Protein AF-A0A6N6T6U3-F1 (afdb_monomer_lite)

Secondary structure (DSSP, 8-state):
--HHHHHHHHHHHHHHHHHHTTS-HHHHHHHHHHHHHHHHHT-SSHHHHHHHHHHHHH--HHHHHHHHTT------

pLDDT: mean 77.87, std 15.51, range [45.81, 95.69]

Structure (mmCIF, N/CA/C/O backbone):
data_AF-A0A6N6T6U3-F1
#
_entry.id   AF-A0A6N6T6U3-F1
#
loop_
_atom_site.group_PDB
_atom_site.id
_atom_site.type_symbol
_atom_site.label_atom_id
_atom_site.label_alt_id
_atom_site.label_comp_id
_atom_site.label_asym_id
_atom_site.label_entity_id
_atom_site.label_seq_id
_atom_site.pdbx_PDB_ins_code
_atom_site.Cartn_x
_atom_site.Cartn_y
_atom_site.Cartn_z
_atom_site.occupancy
_atom_site.B_iso_or_equiv
_atom_site.auth_seq_id
_atom_site.auth_comp_id
_atom_site.auth_asym_id
_atom_site.auth_atom_id
_atom_site.pdbx_PDB_model_num
ATOM 1 N N . MET A 1 1 ? 49.479 2.417 -22.698 1.00 47.03 1 MET A N 1
ATOM 2 C CA . MET A 1 1 ? 48.912 2.070 -21.371 1.00 47.03 1 MET A CA 1
ATOM 3 C C . MET A 1 1 ? 47.415 2.421 -21.301 1.00 47.03 1 MET A C 1
ATOM 5 O O . MET A 1 1 ? 46.984 3.133 -20.410 1.00 47.03 1 MET A O 1
ATOM 9 N N . THR A 1 2 ? 46.596 1.936 -22.241 1.00 45.81 2 THR A N 1
ATOM 10 C CA . THR A 1 2 ? 45.178 2.341 -22.406 1.00 45.81 2 THR A CA 1
ATOM 11 C C . THR A 1 2 ? 44.168 1.281 -21.939 1.00 45.81 2 THR A C 1
ATOM 13 O O . THR A 1 2 ? 43.005 1.593 -21.710 1.00 45.81 2 THR A O 1
ATOM 16 N N . GLY A 1 3 ? 44.601 0.033 -21.712 1.00 48.69 3 GLY A N 1
ATOM 17 C CA . GLY A 1 3 ? 43.717 -1.093 -21.360 1.00 48.69 3 GLY A CA 1
ATOM 18 C C . GLY A 1 3 ? 43.296 -1.203 -19.884 1.00 48.69 3 GLY A C 1
ATOM 19 O O . GLY A 1 3 ? 42.477 -2.056 -19.546 1.00 48.69 3 GLY A O 1
ATOM 20 N N . VAL A 1 4 ? 43.846 -0.371 -18.990 1.00 53.09 4 VAL A N 1
ATOM 21 C CA . VAL A 1 4 ? 43.538 -0.414 -17.543 1.00 53.09 4 VAL A CA 1
ATOM 22 C C . VAL A 1 4 ? 42.284 0.404 -17.210 1.00 53.09 4 VAL A C 1
ATOM 24 O O . VAL A 1 4 ? 41.514 0.010 -16.334 1.00 53.09 4 VAL A O 1
ATOM 27 N N . LEU A 1 5 ? 42.029 1.492 -17.948 1.00 53.06 5 LEU A N 1
ATOM 28 C CA . LEU A 1 5 ? 40.894 2.391 -17.711 1.00 53.06 5 LEU A CA 1
ATOM 29 C C . LEU A 1 5 ? 39.547 1.720 -18.031 1.00 53.06 5 LEU A C 1
ATOM 31 O O . LEU A 1 5 ? 38.644 1.738 -17.198 1.00 53.06 5 LEU A O 1
ATOM 35 N N . GLY A 1 6 ? 39.439 1.032 -19.175 1.00 54.75 6 GLY A N 1
ATOM 36 C CA . GLY A 1 6 ? 38.218 0.303 -19.558 1.00 54.75 6 GLY A CA 1
ATOM 37 C C . GLY A 1 6 ? 37.877 -0.852 -18.609 1.00 54.75 6 GLY A C 1
ATOM 38 O O . GLY A 1 6 ? 36.711 -1.097 -18.307 1.00 54.75 6 GLY A O 1
ATOM 39 N N . ARG A 1 7 ? 38.901 -1.511 -18.047 1.00 58.88 7 ARG A N 1
ATOM 40 C CA . ARG A 1 7 ? 38.730 -2.601 -17.075 1.00 58.88 7 ARG A CA 1
ATOM 41 C C . ARG A 1 7 ? 38.250 -2.094 -15.710 1.00 58.88 7 ARG A C 1
ATOM 43 O O . ARG A 1 7 ? 37.497 -2.792 -15.038 1.00 58.88 7 ARG A O 1
ATOM 50 N N . LYS A 1 8 ? 38.659 -0.882 -15.305 1.00 57.53 8 LYS A N 1
ATO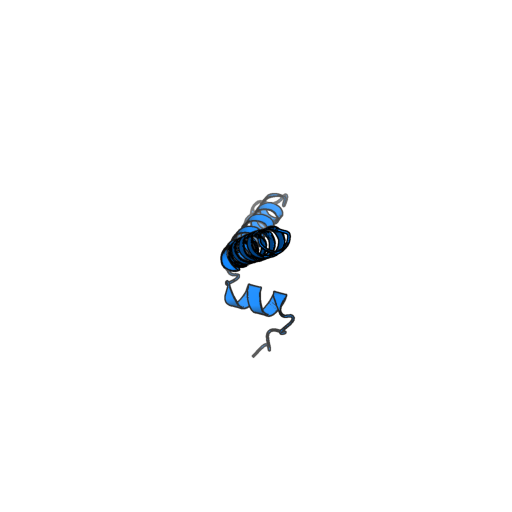M 51 C CA . LYS A 1 8 ? 38.170 -0.226 -14.081 1.00 57.53 8 LYS A CA 1
ATOM 52 C C . LYS A 1 8 ? 36.736 0.277 -14.243 1.00 57.53 8 LYS A C 1
ATOM 54 O O . LYS A 1 8 ? 35.931 -0.007 -13.365 1.00 57.53 8 LYS A O 1
ATOM 59 N N . LEU A 1 9 ? 36.402 0.930 -15.362 1.00 61.91 9 LEU A N 1
ATOM 60 C CA . LEU A 1 9 ? 35.029 1.379 -15.631 1.00 61.91 9 LEU A CA 1
ATOM 61 C C . LEU A 1 9 ? 34.039 0.211 -15.686 1.00 61.91 9 LEU A C 1
ATOM 63 O O . LEU A 1 9 ? 32.998 0.280 -15.041 1.00 61.91 9 LEU A O 1
ATOM 67 N N . GLY A 1 10 ? 34.380 -0.877 -16.384 1.00 64.56 10 GLY A N 1
ATOM 68 C CA . GLY A 1 10 ? 33.519 -2.061 -16.453 1.00 64.56 10 GLY A CA 1
ATOM 69 C C . GLY A 1 10 ? 33.266 -2.687 -15.080 1.00 64.56 10 GLY A C 1
ATOM 70 O O . GLY A 1 10 ? 32.142 -3.072 -14.775 1.00 64.56 10 GLY A O 1
ATOM 71 N N . ARG A 1 11 ? 34.283 -2.720 -14.209 1.00 68.75 11 ARG A N 1
ATOM 72 C CA . ARG A 1 11 ? 34.146 -3.258 -12.850 1.00 68.75 11 ARG A CA 1
ATOM 73 C C . ARG A 1 11 ? 33.278 -2.360 -11.967 1.00 68.75 11 ARG A C 1
ATOM 75 O O . ARG A 1 11 ? 32.435 -2.877 -11.246 1.00 68.75 11 ARG A O 1
ATOM 82 N N . THR A 1 12 ? 33.432 -1.039 -12.049 1.00 69.38 12 THR A N 1
ATOM 83 C CA . THR A 1 12 ? 32.594 -0.088 -11.298 1.00 69.38 12 THR A CA 1
ATOM 84 C C . THR A 1 12 ? 31.138 -0.116 -11.766 1.00 69.38 12 THR A C 1
ATOM 86 O O . THR A 1 12 ? 30.237 -0.092 -10.934 1.00 69.38 12 THR A O 1
ATOM 89 N N . LEU A 1 13 ? 30.903 -0.234 -13.077 1.00 70.00 13 LEU A N 1
ATOM 90 C CA . LEU A 1 13 ? 29.560 -0.388 -13.641 1.00 70.00 13 LEU A CA 1
ATOM 91 C C . LEU A 1 13 ? 28.894 -1.680 -13.158 1.00 70.00 13 LEU A C 1
ATOM 93 O O . LEU A 1 13 ? 27.763 -1.622 -12.687 1.00 70.00 13 LEU A O 1
ATOM 97 N N . LEU A 1 14 ? 29.618 -2.808 -13.173 1.00 68.06 14 LEU A N 1
ATOM 98 C CA . LEU A 1 14 ? 29.128 -4.087 -12.647 1.00 68.06 14 LEU A CA 1
ATOM 99 C C . LEU A 1 14 ? 28.707 -3.983 -11.174 1.00 68.06 14 LEU A C 1
ATOM 101 O O . LEU A 1 14 ? 27.596 -4.384 -10.836 1.00 68.06 14 LEU A O 1
ATOM 105 N N . TYR A 1 15 ? 29.546 -3.402 -10.308 1.00 68.62 15 TYR A N 1
ATOM 106 C CA . TYR A 1 15 ? 29.207 -3.215 -8.890 1.00 68.62 15 TYR A CA 1
ATOM 107 C C . TYR A 1 15 ? 28.027 -2.250 -8.675 1.00 68.62 15 TYR A C 1
ATOM 109 O O . TYR A 1 15 ? 27.228 -2.471 -7.769 1.00 68.62 15 TYR A O 1
ATOM 117 N N . GLY A 1 16 ? 27.878 -1.221 -9.517 1.00 70.19 16 GLY A N 1
ATOM 118 C CA . GLY A 1 16 ? 26.747 -0.290 -9.458 1.00 70.19 16 GLY A CA 1
ATOM 119 C C . GLY A 1 16 ? 25.402 -0.948 -9.781 1.00 70.19 16 GLY A C 1
ATOM 120 O O . GLY A 1 16 ? 24.410 -0.682 -9.109 1.00 70.19 16 GLY A O 1
ATOM 121 N N . SER A 1 17 ? 25.364 -1.858 -10.758 1.00 67.69 17 SER 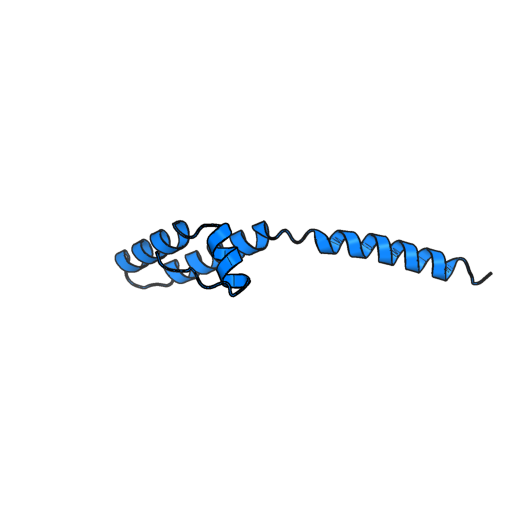A N 1
ATOM 122 C CA . SER A 1 17 ? 24.125 -2.535 -11.173 1.00 67.69 17 SER A CA 1
ATOM 123 C C . SER A 1 17 ? 23.536 -3.492 -10.126 1.00 67.69 17 SER A C 1
ATOM 125 O O . SER A 1 17 ? 22.316 -3.627 -10.065 1.00 67.69 17 SER A O 1
ATOM 127 N N . LEU A 1 18 ? 24.348 -4.116 -9.261 1.00 65.19 18 LEU A N 1
ATOM 128 C CA . LEU A 1 18 ? 23.828 -5.008 -8.209 1.00 65.19 18 LEU A CA 1
ATOM 129 C C . LEU A 1 18 ? 23.064 -4.254 -7.107 1.00 65.19 18 LEU A C 1
ATOM 131 O O . LEU A 1 18 ? 22.192 -4.831 -6.465 1.00 65.19 18 LEU A O 1
ATOM 135 N N . LEU A 1 19 ? 23.350 -2.964 -6.910 1.00 64.38 19 LEU A N 1
ATOM 136 C CA . LEU A 1 19 ? 22.662 -2.129 -5.920 1.00 64.38 19 LEU A CA 1
ATOM 137 C C . LEU A 1 19 ? 21.245 -1.739 -6.373 1.00 64.38 19 LEU A C 1
ATOM 139 O O . LEU A 1 19 ? 20.386 -1.476 -5.536 1.00 64.38 19 LEU A O 1
ATOM 143 N N . ALA A 1 20 ? 20.975 -1.748 -7.682 1.00 62.31 20 ALA A N 1
ATOM 144 C CA . ALA A 1 20 ? 19.661 -1.413 -8.234 1.00 62.31 20 ALA A CA 1
ATOM 145 C C . ALA A 1 20 ? 18.635 -2.555 -8.095 1.00 62.31 20 ALA A C 1
ATOM 147 O O . ALA A 1 20 ? 17.433 -2.303 -8.068 1.00 62.31 20 ALA A O 1
ATOM 148 N N . ALA A 1 21 ? 19.092 -3.805 -7.952 1.00 58.31 21 ALA A N 1
ATOM 149 C CA . ALA A 1 21 ? 18.217 -4.964 -7.748 1.00 58.31 21 ALA A CA 1
ATOM 150 C C . ALA A 1 21 ? 17.609 -5.029 -6.328 1.00 58.31 21 ALA A C 1
ATOM 152 O O . ALA A 1 21 ? 16.751 -5.864 -6.060 1.00 58.31 21 ALA A O 1
ATOM 153 N N . GLY A 1 22 ? 18.048 -4.150 -5.419 1.00 53.28 22 GLY A N 1
ATOM 154 C CA . GLY A 1 22 ? 17.621 -4.106 -4.019 1.00 53.28 22 GLY A CA 1
ATOM 155 C C . GLY A 1 22 ? 16.376 -3.263 -3.729 1.00 53.28 22 GLY A C 1
ATOM 156 O O . GLY A 1 22 ? 15.978 -3.181 -2.567 1.00 53.28 22 GLY A O 1
ATOM 157 N N . CYS A 1 23 ? 15.735 -2.643 -4.728 1.00 59.66 23 CYS A N 1
ATOM 158 C CA . CYS A 1 23 ? 14.411 -2.037 -4.548 1.00 59.66 23 CYS A CA 1
ATOM 159 C C . CYS A 1 23 ? 13.370 -3.149 -4.339 1.00 59.66 23 CYS A C 1
ATOM 161 O O . CYS A 1 23 ? 12.692 -3.572 -5.274 1.00 59.66 23 CYS A O 1
ATOM 163 N N . SER A 1 24 ? 13.300 -3.657 -3.106 1.00 70.19 24 SER A N 1
ATOM 164 C CA . SER A 1 24 ? 12.483 -4.803 -2.721 1.00 70.19 24 SER A CA 1
ATOM 165 C C . SER A 1 24 ? 11.017 -4.579 -3.065 1.00 70.19 24 SER A C 1
ATOM 167 O O . SER A 1 24 ? 10.443 -3.516 -2.830 1.00 70.19 24 SER A O 1
ATOM 169 N N . GLN A 1 25 ? 10.390 -5.620 -3.588 1.00 73.06 25 GLN A N 1
ATOM 170 C CA . GLN A 1 25 ? 8.991 -5.610 -3.991 1.00 73.06 25 GLN A CA 1
ATOM 171 C C . GLN A 1 25 ? 8.044 -5.454 -2.786 1.00 73.06 25 GLN A C 1
ATOM 173 O O . GLN A 1 25 ? 6.956 -4.897 -2.923 1.00 73.06 25 GLN A O 1
ATOM 178 N N . GLN A 1 26 ? 8.518 -5.797 -1.584 1.00 78.75 26 GLN A N 1
ATOM 179 C CA . GLN A 1 26 ? 7.851 -5.476 -0.324 1.00 78.75 26 GLN A CA 1
ATOM 180 C C . GLN A 1 26 ? 7.779 -3.962 -0.063 1.00 78.75 26 GLN A C 1
ATOM 182 O O . GLN A 1 26 ? 6.728 -3.468 0.332 1.00 78.75 26 GLN A O 1
ATOM 187 N N . ALA A 1 27 ? 8.844 -3.204 -0.346 1.00 82.88 27 ALA A N 1
ATOM 188 C CA . ALA A 1 27 ? 8.842 -1.749 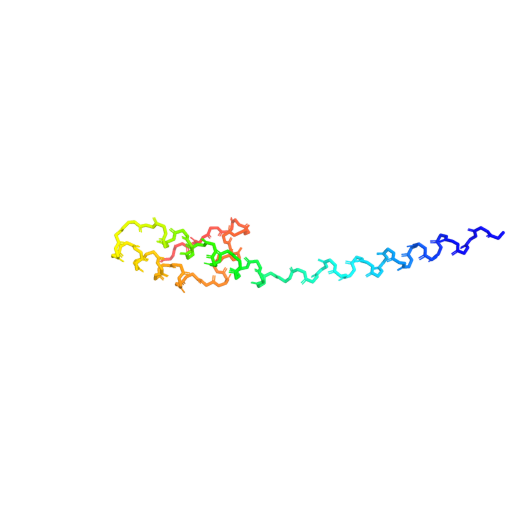-0.157 1.00 82.88 27 ALA A CA 1
ATOM 189 C C . ALA A 1 27 ? 7.826 -1.057 -1.084 1.00 82.88 27 ALA A C 1
ATOM 191 O O . ALA A 1 27 ? 7.181 -0.081 -0.704 1.00 82.88 27 ALA A O 1
ATOM 192 N N . TRP A 1 28 ? 7.632 -1.599 -2.289 1.00 83.50 28 TRP A N 1
ATOM 193 C CA . TRP A 1 28 ? 6.590 -1.138 -3.207 1.00 83.50 28 TRP A CA 1
ATOM 194 C C . TRP A 1 28 ? 5.180 -1.384 -2.668 1.00 83.50 28 TRP A C 1
ATOM 196 O O . TRP A 1 28 ? 4.321 -0.512 -2.796 1.00 83.50 28 TRP A O 1
ATOM 206 N N . TYR A 1 29 ? 4.943 -2.543 -2.052 1.00 87.75 29 TYR A N 1
ATOM 207 C CA . TYR A 1 29 ? 3.662 -2.848 -1.421 1.00 87.75 29 TYR A CA 1
ATOM 208 C C . TYR A 1 29 ? 3.381 -1.956 -0.214 1.00 87.75 29 TYR A C 1
ATOM 210 O O . TYR A 1 29 ? 2.287 -1.410 -0.101 1.00 87.75 29 TYR A O 1
ATOM 218 N N . GLU A 1 30 ? 4.366 -1.760 0.661 1.00 88.56 30 GLU A N 1
ATOM 219 C CA . GLU A 1 30 ? 4.227 -0.867 1.813 1.00 88.56 30 GLU A CA 1
ATOM 220 C C . GLU A 1 30 ? 3.924 0.569 1.363 1.00 88.56 30 GLU A C 1
ATOM 222 O O . GLU A 1 30 ? 3.024 1.210 1.908 1.00 88.56 30 GLU A O 1
ATOM 227 N N . GLY A 1 31 ? 4.599 1.049 0.312 1.00 89.19 31 GLY A N 1
ATOM 228 C CA . GLY A 1 31 ? 4.319 2.350 -0.297 1.00 89.19 31 GLY A CA 1
ATOM 229 C C . GLY A 1 31 ? 2.909 2.447 -0.890 1.00 89.19 31 GLY A C 1
ATOM 230 O O . GLY A 1 31 ? 2.210 3.434 -0.659 1.00 89.19 31 GLY A O 1
ATOM 231 N N . PHE A 1 32 ? 2.461 1.413 -1.605 1.00 89.69 32 PHE A N 1
ATOM 232 C CA . PHE A 1 32 ? 1.092 1.324 -2.117 1.00 89.69 32 PHE A CA 1
ATOM 233 C C . PHE A 1 32 ? 0.059 1.369 -0.982 1.00 89.69 32 PHE A C 1
ATOM 235 O O . PHE A 1 32 ? -0.857 2.193 -1.015 1.00 89.69 32 PHE A O 1
ATOM 242 N N . GLN A 1 33 ? 0.232 0.537 0.048 1.00 91.94 33 GLN A N 1
ATOM 243 C CA . GLN A 1 33 ? -0.693 0.453 1.173 1.00 91.94 33 GLN A CA 1
ATOM 244 C C . GLN A 1 33 ? -0.740 1.775 1.952 1.00 91.94 33 GLN A C 1
ATOM 246 O O . GLN A 1 33 ? -1.819 2.243 2.314 1.00 91.94 33 GLN A O 1
ATOM 251 N N . ALA A 1 34 ? 0.408 2.423 2.169 1.00 92.62 34 ALA A N 1
ATOM 252 C CA . ALA A 1 34 ? 0.475 3.742 2.794 1.00 92.62 34 ALA A CA 1
ATOM 253 C C . ALA A 1 34 ? -0.261 4.813 1.969 1.00 92.62 34 ALA A C 1
ATOM 255 O O . ALA A 1 34 ? -1.048 5.582 2.524 1.00 92.62 34 ALA A O 1
ATOM 256 N N . GLY A 1 35 ? -0.066 4.828 0.647 1.00 93.06 35 GLY A N 1
ATOM 257 C CA . GLY A 1 35 ? -0.765 5.747 -0.252 1.00 93.06 35 GLY A CA 1
ATOM 258 C C . GLY A 1 35 ? -2.280 5.531 -0.268 1.00 93.06 35 GLY A C 1
ATOM 259 O O . GLY A 1 35 ? -3.043 6.496 -0.243 1.00 93.06 35 GLY A O 1
ATOM 260 N N . ALA A 1 36 ? -2.734 4.278 -0.252 1.00 91.75 36 ALA A N 1
ATOM 261 C CA . ALA A 1 36 ? -4.153 3.941 -0.183 1.00 91.75 36 ALA A CA 1
ATOM 262 C C . ALA A 1 36 ? -4.783 4.374 1.155 1.00 91.75 36 ALA A C 1
ATOM 264 O O . ALA A 1 36 ? -5.841 5.003 1.167 1.00 91.75 36 ALA A O 1
ATOM 265 N N . ARG A 1 37 ? -4.097 4.156 2.287 1.00 94.19 37 ARG A N 1
ATOM 266 C CA . ARG A 1 37 ? -4.536 4.663 3.602 1.00 94.19 37 ARG A CA 1
ATOM 267 C C . ARG A 1 37 ? -4.655 6.188 3.620 1.00 94.19 37 ARG A C 1
ATOM 269 O O . ARG A 1 37 ? -5.609 6.727 4.178 1.00 94.19 37 ARG A O 1
ATOM 276 N N . GLN A 1 38 ? -3.721 6.898 2.989 1.00 95.19 38 GLN A N 1
ATOM 277 C CA . GLN A 1 38 ? -3.780 8.357 2.897 1.00 95.19 38 GLN A CA 1
ATOM 278 C C . GLN A 1 38 ? -4.999 8.835 2.092 1.00 95.19 38 GLN A C 1
ATOM 280 O O . GLN A 1 38 ? -5.635 9.817 2.472 1.00 95.19 38 GLN A O 1
ATOM 285 N N . GLN A 1 39 ? -5.366 8.123 1.023 1.00 93.88 39 GLN A N 1
ATOM 286 C CA . GLN A 1 39 ? -6.591 8.398 0.266 1.00 93.88 39 GLN A CA 1
ATOM 287 C C . GLN A 1 39 ? -7.843 8.169 1.121 1.00 93.88 39 GLN A C 1
ATOM 289 O O . GLN A 1 39 ? -8.740 9.010 1.115 1.00 93.88 39 GLN A O 1
ATOM 294 N N . CYS A 1 40 ? -7.876 7.098 1.922 1.00 94.94 40 CYS A N 1
ATOM 295 C CA . CYS A 1 40 ? -8.966 6.864 2.869 1.00 94.94 40 CYS A CA 1
ATOM 296 C C . CYS A 1 40 ? -9.099 8.009 3.879 1.00 94.94 40 CYS A C 1
ATOM 298 O O . CYS A 1 40 ? -10.206 8.464 4.146 1.00 94.94 40 CYS A O 1
ATOM 300 N N . ALA A 1 41 ? -7.982 8.521 4.399 1.00 93.94 41 ALA A N 1
ATOM 301 C CA . ALA A 1 41 ? -7.978 9.634 5.349 1.00 93.94 41 ALA A CA 1
ATOM 302 C C . ALA A 1 41 ? -8.472 10.966 4.747 1.00 93.94 41 ALA A C 1
ATOM 304 O O . ALA A 1 41 ? -8.848 11.867 5.493 1.00 93.94 41 ALA A O 1
ATOM 305 N 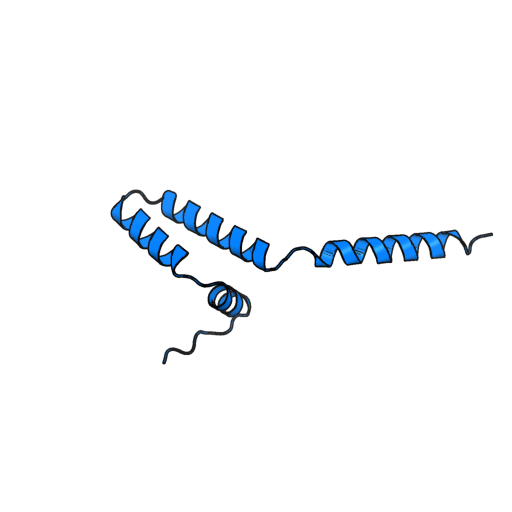N . ALA A 1 42 ? -8.494 11.100 3.416 1.00 95.44 42 ALA A N 1
ATOM 306 C CA . ALA A 1 42 ? -9.032 12.274 2.730 1.00 95.44 42 ALA A CA 1
ATOM 307 C C . ALA A 1 42 ? -10.571 12.260 2.602 1.00 95.44 42 ALA A C 1
ATOM 309 O O . ALA A 1 42 ? -11.166 13.263 2.196 1.00 95.44 42 ALA A O 1
ATOM 310 N N . LEU A 1 43 ? -11.234 11.145 2.935 1.00 95.12 43 LEU A N 1
ATOM 311 C CA . LEU A 1 43 ? -12.694 11.041 2.914 1.00 95.12 43 LEU A CA 1
ATOM 312 C C . LEU A 1 43 ? -13.322 11.911 4.014 1.00 95.12 43 LEU A C 1
ATOM 314 O O . LEU A 1 43 ? -12.774 12.074 5.099 1.00 95.12 43 LEU A O 1
ATOM 318 N N . ARG A 1 44 ? -14.509 12.474 3.750 1.00 91.19 44 ARG A N 1
ATOM 319 C CA . ARG A 1 44 ? -15.164 13.403 4.691 1.00 91.19 44 ARG A CA 1
ATOM 320 C C . ARG A 1 44 ? -15.902 12.742 5.849 1.00 91.19 44 ARG A C 1
ATOM 322 O O . ARG A 1 44 ? -16.073 13.375 6.886 1.00 91.19 44 ARG A O 1
ATOM 329 N N . SER A 1 45 ? -16.397 11.522 5.671 1.00 94.94 45 SER A N 1
ATOM 330 C CA . SER A 1 45 ? -17.216 10.854 6.685 1.00 94.94 45 SER A CA 1
ATOM 331 C C . SER A 1 45 ? -16.399 9.825 7.468 1.00 94.94 45 SER A C 1
ATOM 333 O O . SER A 1 45 ? -15.776 8.975 6.829 1.00 94.94 45 SER A O 1
ATOM 335 N N . PRO A 1 46 ? -16.480 9.806 8.811 1.00 92.12 46 PRO A N 1
ATOM 336 C CA . PRO A 1 46 ? -15.776 8.830 9.647 1.00 92.12 46 PRO A CA 1
ATOM 337 C C . PRO A 1 46 ? -16.078 7.373 9.282 1.00 92.12 46 PRO A C 1
ATOM 339 O O . PRO A 1 46 ? -15.178 6.541 9.259 1.00 92.12 46 PRO A O 1
ATOM 342 N N . SER A 1 47 ? -17.332 7.070 8.939 1.00 94.56 47 SER A N 1
ATOM 343 C CA . SER A 1 47 ? -17.748 5.732 8.507 1.00 94.56 47 SER A CA 1
ATOM 344 C C . SER A 1 47 ? -17.080 5.310 7.197 1.00 94.56 47 SER A C 1
ATOM 346 O O . SER A 1 47 ? -16.554 4.204 7.123 1.00 94.56 47 SER A O 1
ATOM 348 N N . ALA A 1 48 ? -17.039 6.189 6.189 1.00 93.25 48 ALA A N 1
ATOM 349 C CA . ALA A 1 48 ? -16.363 5.883 4.925 1.00 93.25 48 ALA A CA 1
ATOM 350 C C . ALA A 1 48 ? -14.840 5.795 5.076 1.00 93.25 48 ALA A C 1
ATOM 352 O O . ALA A 1 48 ? -14.227 4.958 4.420 1.00 93.25 48 ALA A O 1
ATOM 353 N N . ILE A 1 49 ? -14.231 6.609 5.954 1.00 95.19 49 ILE A N 1
ATOM 354 C CA . ILE A 1 49 ? -12.809 6.460 6.301 1.00 95.19 49 ILE A CA 1
ATOM 355 C C . ILE A 1 49 ? -12.572 5.040 6.812 1.00 95.19 49 ILE A C 1
ATOM 357 O O . ILE A 1 49 ? -11.665 4.369 6.328 1.00 95.19 49 ILE A O 1
ATOM 361 N N . GLN A 1 50 ? -13.407 4.570 7.741 1.00 95.69 50 GLN A N 1
ATOM 362 C CA . GLN A 1 50 ? -13.190 3.275 8.371 1.00 95.69 50 GLN A CA 1
ATOM 363 C C . GLN A 1 50 ? -13.433 2.101 7.432 1.00 95.69 50 GLN A C 1
ATOM 365 O O . GLN A 1 50 ? -12.581 1.226 7.334 1.00 95.69 50 GLN A O 1
ATOM 370 N N . GLN A 1 51 ? -14.507 2.141 6.645 1.00 95.62 51 GLN A N 1
ATOM 371 C CA . GLN A 1 51 ? -14.754 1.141 5.604 1.00 95.62 51 GLN A CA 1
ATOM 372 C C . GLN A 1 51 ? -13.607 1.077 4.584 1.00 95.62 51 GLN A C 1
ATOM 374 O O . GLN A 1 51 ? -13.165 -0.009 4.218 1.00 95.62 51 GLN A O 1
ATOM 379 N N . CYS A 1 52 ? -13.089 2.234 4.159 1.00 94.75 52 CYS A N 1
ATOM 380 C CA . CYS A 1 52 ? -11.949 2.304 3.249 1.00 94.75 52 CYS A CA 1
ATOM 381 C C . CYS A 1 52 ? -10.675 1.736 3.891 1.00 94.75 52 CYS A C 1
ATOM 383 O O . CYS A 1 52 ? -9.973 0.938 3.273 1.00 94.75 52 CYS A O 1
ATOM 385 N N . MET A 1 53 ? -10.385 2.103 5.143 1.00 94.94 53 MET A N 1
ATOM 386 C CA . MET A 1 53 ? -9.228 1.588 5.877 1.00 94.94 53 MET A CA 1
ATOM 387 C C . MET A 1 53 ? -9.300 0.071 6.059 1.00 94.94 53 MET A C 1
ATOM 389 O O . MET A 1 53 ? -8.298 -0.607 5.839 1.00 94.94 53 MET A O 1
ATOM 393 N N . ASP A 1 54 ? -10.467 -0.469 6.412 1.00 94.81 54 ASP A N 1
ATOM 394 C CA . ASP A 1 54 ? -10.681 -1.910 6.559 1.00 94.81 54 ASP A CA 1
ATOM 395 C C . ASP A 1 54 ? -10.440 -2.642 5.235 1.00 94.81 54 ASP A C 1
ATOM 397 O O . ASP A 1 54 ? -9.732 -3.649 5.205 1.00 94.81 54 ASP A O 1
ATOM 401 N N . GLN A 1 55 ? -10.925 -2.089 4.119 1.00 91.62 55 GLN A N 1
ATOM 402 C CA . GLN A 1 55 ? -10.669 -2.645 2.793 1.00 91.62 55 GLN A CA 1
ATOM 403 C C . GLN A 1 55 ? -9.171 -2.632 2.45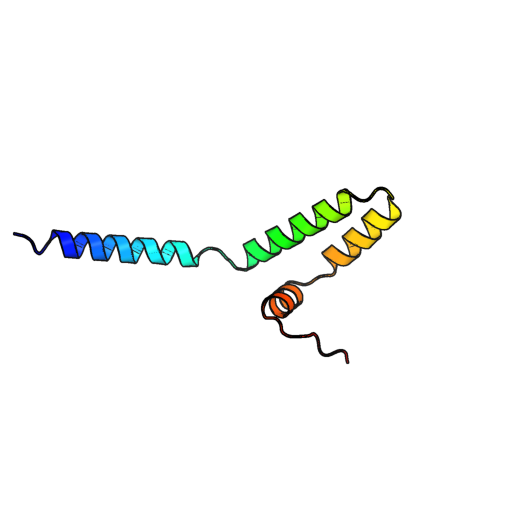0 1.00 91.62 55 GLN A C 1
ATOM 405 O O . GLN A 1 55 ? -8.620 -3.663 2.068 1.00 91.62 55 GLN A O 1
ATOM 410 N N . VAL A 1 56 ? -8.476 -1.509 2.654 1.00 91.88 56 VAL A N 1
ATOM 411 C CA . VAL A 1 56 ? -7.029 -1.393 2.390 1.00 91.88 56 VAL A CA 1
ATOM 412 C C . VAL A 1 56 ? -6.197 -2.320 3.285 1.00 91.88 56 VAL A C 1
ATOM 414 O O . VAL A 1 56 ? -5.185 -2.864 2.842 1.00 91.88 56 VAL A O 1
ATOM 417 N N . ASN A 1 57 ? -6.606 -2.524 4.538 1.00 90.50 57 ASN A N 1
ATOM 418 C CA . ASN A 1 57 ? -5.941 -3.445 5.461 1.00 90.50 57 ASN A CA 1
ATOM 419 C C . ASN A 1 57 ? -6.237 -4.919 5.146 1.00 90.50 57 ASN A C 1
ATOM 421 O O . ASN A 1 57 ? -5.432 -5.777 5.502 1.00 90.50 57 ASN A O 1
ATOM 425 N N . SER A 1 58 ? -7.360 -5.211 4.482 1.00 89.88 58 SER A N 1
ATOM 426 C CA . SER A 1 58 ? -7.720 -6.565 4.043 1.00 89.88 58 SER A CA 1
ATOM 427 C C . SER A 1 58 ? -6.955 -7.029 2.798 1.00 89.88 58 SER A C 1
ATOM 429 O O . SER A 1 58 ? -6.832 -8.234 2.575 1.00 89.88 58 SER A O 1
ATOM 431 N N . LEU A 1 59 ? -6.410 -6.094 2.007 1.00 86.75 59 LEU A N 1
ATOM 432 C CA . LEU A 1 59 ? -5.583 -6.416 0.846 1.00 86.75 59 LEU A CA 1
ATOM 433 C C . LEU A 1 59 ? -4.288 -7.085 1.299 1.00 86.75 59 LEU A C 1
ATOM 435 O O . LEU A 1 59 ? -3.549 -6.557 2.129 1.00 86.75 59 LEU A O 1
ATOM 439 N N . SER A 1 60 ? -4.006 -8.248 0.725 1.00 85.56 60 SER A N 1
ATOM 440 C CA . SER A 1 60 ? -2.792 -9.013 0.994 1.00 85.56 60 SER A CA 1
ATOM 441 C C . SER A 1 60 ? -1.711 -8.749 -0.059 1.00 85.56 60 SER A C 1
ATOM 443 O O . SER A 1 60 ? -2.000 -8.441 -1.217 1.00 85.56 60 SER A O 1
ATOM 445 N N . TYR A 1 61 ? -0.441 -8.934 0.315 1.00 82.25 61 TYR A N 1
ATOM 446 C CA . TYR A 1 61 ? 0.687 -8.813 -0.617 1.00 82.25 61 TYR A CA 1
ATOM 447 C C . TYR A 1 61 ? 0.535 -9.668 -1.897 1.00 82.25 61 TYR A C 1
ATOM 449 O O . TYR A 1 61 ? 0.783 -9.143 -2.985 1.00 82.25 61 TYR A O 1
ATOM 457 N N . PRO A 1 62 ? 0.079 -10.939 -1.831 1.00 84.12 62 PRO A N 1
ATOM 458 C CA . PRO A 1 62 ? -0.147 -11.745 -3.030 1.00 84.12 62 PRO A CA 1
ATOM 459 C C . PRO A 1 62 ? -1.257 -11.206 -3.940 1.00 84.12 62 PRO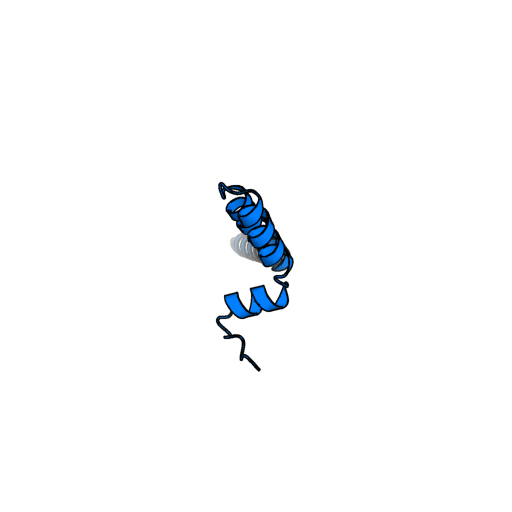 A C 1
ATOM 461 O O . PRO A 1 62 ? -1.163 -11.342 -5.155 1.00 84.12 62 PRO A O 1
ATOM 464 N N . GLN A 1 63 ? -2.313 -10.599 -3.388 1.00 83.12 63 GLN A N 1
ATOM 465 C CA . GLN A 1 63 ? -3.360 -9.954 -4.195 1.00 83.12 63 GLN A CA 1
ATOM 466 C C . GLN A 1 63 ? -2.811 -8.724 -4.921 1.00 83.12 63 GLN A C 1
ATOM 468 O O . GLN A 1 63 ? -2.984 -8.609 -6.130 1.00 83.12 63 GLN A O 1
ATOM 473 N N . TYR A 1 64 ? -2.056 -7.876 -4.217 1.00 82.69 64 TYR A N 1
ATOM 474 C CA . TYR A 1 64 ? -1.367 -6.735 -4.825 1.00 82.69 64 TYR A CA 1
ATOM 475 C C . TYR A 1 64 ? -0.423 -7.158 -5.962 1.00 82.69 64 TYR A C 1
ATOM 477 O O . TYR A 1 64 ? -0.378 -6.503 -7.003 1.00 82.69 64 TYR A O 1
ATOM 485 N N . GLN A 1 65 ? 0.333 -8.251 -5.791 1.00 83.75 65 GLN A N 1
ATOM 486 C CA . GLN A 1 65 ? 1.186 -8.759 -6.868 1.00 83.75 65 GLN A CA 1
ATOM 487 C C . GLN A 1 65 ? 0.372 -9.214 -8.082 1.00 83.75 65 GLN A C 1
ATOM 489 O O . GLN A 1 65 ? 0.690 -8.802 -9.194 1.00 83.75 65 GLN A O 1
ATOM 494 N N . ARG A 1 66 ? -0.707 -9.977 -7.877 1.00 82.56 66 ARG A N 1
ATOM 495 C CA . ARG A 1 66 ? -1.570 -10.452 -8.971 1.00 82.56 66 ARG A CA 1
ATOM 496 C C . ARG A 1 66 ? -2.212 -9.309 -9.757 1.00 82.56 66 ARG A C 1
ATOM 498 O O . ARG A 1 66 ? -2.159 -9.318 -10.985 1.00 82.56 66 ARG A O 1
ATOM 505 N N . GLU A 1 67 ? -2.730 -8.289 -9.072 1.00 80.69 67 GLU A N 1
ATOM 506 C CA . GLU A 1 67 ? -3.280 -7.088 -9.719 1.00 80.69 67 GLU A CA 1
ATOM 507 C C . GLU A 1 67 ? -2.226 -6.348 -10.549 1.00 80.69 67 GLU A C 1
ATOM 509 O O . GLU A 1 67 ? -2.502 -5.907 -11.665 1.00 80.69 67 GLU A O 1
ATOM 514 N N . ARG A 1 68 ? -0.993 -6.239 -10.040 1.00 81.50 68 ARG A N 1
ATOM 515 C CA . ARG A 1 68 ? 0.116 -5.611 -10.772 1.00 81.50 68 ARG A CA 1
ATOM 516 C C . ARG A 1 68 ? 0.576 -6.401 -11.985 1.00 81.50 68 ARG A C 1
ATOM 518 O O . ARG A 1 68 ? 1.021 -5.801 -12.960 1.00 81.50 68 ARG A O 1
ATOM 525 N N . GLU A 1 69 ? 0.506 -7.719 -11.905 1.00 84.94 69 GLU A N 1
ATOM 526 C CA . GLU A 1 69 ? 0.830 -8.629 -13.001 1.00 84.94 69 GLU A CA 1
ATOM 527 C C . GLU A 1 69 ? -0.320 -8.737 -14.014 1.00 84.94 69 GLU A C 1
ATOM 529 O O . GLU A 1 69 ? -0.157 -9.352 -15.066 1.00 84.94 69 GLU A O 1
ATOM 534 N N . GLY A 1 70 ? -1.464 -8.098 -13.734 1.00 76.56 70 GLY A N 1
ATOM 535 C CA . GLY A 1 70 ? -2.640 -8.120 -14.597 1.00 76.56 70 GLY A CA 1
ATOM 536 C C . GLY A 1 70 ? -3.322 -9.486 -14.635 1.00 76.56 70 GLY A C 1
ATOM 537 O O . GLY A 1 70 ? -4.019 -9.784 -15.602 1.00 76.56 70 GLY A O 1
ATOM 538 N N . ILE A 1 71 ? -3.109 -10.318 -13.612 1.00 74.88 71 ILE A N 1
ATOM 539 C CA . ILE A 1 71 ? -3.751 -11.622 -13.473 1.00 74.88 71 ILE A CA 1
ATOM 540 C C . ILE A 1 71 ? -5.116 -11.377 -12.814 1.00 74.88 71 ILE A C 1
ATOM 542 O O . ILE A 1 71 ? -5.149 -11.013 -11.635 1.00 74.88 71 ILE A O 1
ATOM 546 N N . PRO A 1 72 ? -6.241 -11.521 -13.540 1.00 62.00 72 PRO A N 1
ATOM 547 C CA . PRO A 1 72 ? -7.561 -11.353 -12.949 1.00 62.00 72 PRO A CA 1
ATOM 548 C C . PRO A 1 72 ? -7.781 -12.405 -11.856 1.00 62.00 72 PRO A C 1
ATOM 550 O O . PRO A 1 72 ? -7.415 -13.569 -12.018 1.00 62.00 72 PRO A O 1
ATOM 553 N N . ASP A 1 73 ? -8.369 -11.989 -10.735 1.00 61.41 73 ASP A N 1
ATOM 554 C CA . ASP A 1 73 ? -8.813 -12.911 -9.693 1.00 61.41 73 ASP A CA 1
ATOM 555 C C . ASP A 1 73 ? -9.985 -13.719 -10.278 1.00 61.41 73 ASP A C 1
ATOM 557 O O . ASP A 1 73 ? -11.069 -13.179 -10.509 1.00 61.41 73 ASP A O 1
ATOM 561 N N . GLU A 1 74 ? -9.743 -14.985 -10.633 1.00 59.00 74 GLU A N 1
ATOM 562 C CA . GLU A 1 74 ? -10.819 -15.912 -10.981 1.00 59.00 74 GLU A CA 1
ATOM 563 C C . GLU A 1 74 ? -11.705 -16.083 -9.745 1.00 59.00 74 GLU A C 1
ATOM 565 O O . GLU A 1 74 ? -11.370 -16.809 -8.809 1.00 59.00 74 GLU A O 1
ATOM 570 N N . ALA A 1 75 ? -12.825 -15.360 -9.746 1.00 52.28 75 ALA A N 1
ATOM 571 C CA . ALA A 1 75 ? -13.909 -15.528 -8.799 1.00 52.28 75 ALA A CA 1
ATOM 572 C C . ALA A 1 75 ? -14.357 -16.998 -8.804 1.00 52.28 75 ALA A C 1
ATOM 574 O O . ALA A 1 75 ? -14.786 -17.511 -9.841 1.00 52.28 75 ALA A O 1
ATOM 575 N N . HIS A 1 76 ? -14.238 -17.658 -7.652 1.00 46.31 76 HIS A N 1
ATOM 576 C CA . HIS A 1 76 ? -14.847 -18.958 -7.387 1.00 46.31 76 HIS A CA 1
ATOM 577 C C . HIS A 1 76 ? -16.175 -18.767 -6.658 1.00 46.31 76 HIS A C 1
ATOM 579 O O . HIS A 1 76 ? -16.169 -18.063 -5.621 1.00 46.31 76 HIS A O 1
#

Sequence (76 aa):
MTGVLGRKLGRTLLYGSLLAAGCSQQAWYEGFQAGARQQCAALRSPSAIQQCMDQVNSLSYPQYQREREGIPDEAH

Foldseek 3Di:
DPVPVVVVVVVVVVVVVVVVVPPDPVVVLVVVLVVQLVVLVPDDDPVSSVVSNVVSVPDDSVNVVCVVVVNDDPDD

Radius of gyration: 21.51 Å; chains: 1; bounding box: 67×32×32 Å